Protein 5DFY (pdb70)

Sequence (158 aa):
GSLQNIFRATSSDEVRHLLSSCDRVLVYRFNPDWSGEFIHESVAQMWEPLKDLQNNFPLWQDTYLQENEGGRYRNHESLAVGDVETAGFTDCHLDNLRRFEIRAFLTVPVFVGEQLWGLLGAYQNGAPRHWQAREIHLLHQIANQQLGVAVYQAQLLARRFQ

InterPro domains:
  IPR000014 PAS domain [PF13188] (609-652)
  IPR000014 PAS domain [PS50112] (605-678)
  IPR000014 PAS domain [SM00091] (607-673)
  IPR000014 PAS domain [TIGR00229] (607-724)
  IPR000014 PAS domain [cd00130] (616-716)
  IPR003018 GAF domain [PF01590] (51-192)
  IPR003018 GAF domain [PF01590] (248-388)
  IPR003018 GAF domain [PF01590] (440-586)
  IPR003018 GAF domain [SM00065] (51-206)
  IPR003018 GAF domain [SM00065] (248-398)
  IPR003018 GAF domain [SM00065] (440-596)
  IPR003594 Histidine kinase/HSP90-like ATPase domain [PF02518] (853-964)
  IPR003594 Histidine kinase/HSP90-like ATPase domain [SM00387] (853-965)
  IPR003661 Signal transduction histidine kinase, dimerisation/phosphoacceptor domain [PF00512] (725-807)
  IPR003661 Signal transduction histidine kinase, dimerisation/phosphoacceptor domain [SM00388] (725-807)
  IPR003661 Signal transduction histidine kinase, dimerisation/phosphoacceptor domain [cd00082] (723-803)
  IPR004358 Signal transduction histidine kinase-related protein, C-terminal [PR00344] (889-903)
  IPR004358 Signal transduction histidine kinase-related protein, C-terminal [PR00344] (907-917)
  IPR004358 Signal transduction histidine kinase-related protein, C-terminal [PR00344] (925-943)
  IPR004358 Signal transduction histidine kinase-related protein, C-terminal [PR00344] (949-962)

B-factor: mean 26.81, std 10.55, range [13.88, 82.91]

Secondary structure (DSSP, 8-state):
-HHHHHHHHHHHHHHHHHT-SEEEEEEE-TTS-EEEEEEEE-TTS--SS-TTS-------HHHHHTTTGGGGGT--EEES-GGGS---HHHHHHHHHTT-SEEEEEEEEETTEEEEEEEEEESSS-----HHHHHHHHHHHHHHHHHHHHHHHHHT--

Foldseek 3Di:
DVLVVLVVVLFVVLCVVVVAAKKWWWWADPLQFIATQDMDGDPVDDDQQDPVRGGDGDGDVVRNVCVRPCQLVFDKDWFQALVPPPDDPSNSVVCVVRQFGIKIKTFAAAVNDRTTIMMTGHRPHGDDDDPVSNVVVSVSSPVSNPVVNVVVVVVPDD

Structure (mmCIF, N/CA/C/O backbone):
data_5DFY
#
_entry.id   5DFY
#
_cell.length_a   62.940
_cell.length_b   62.940
_cell.length_c   119.350
_cell.angle_alpha   90.00
_cell.angle_beta   90.00
_cell.angle_gamma   90.00
#
_symmetry.space_group_name_H-M   'P 41 21 2'
#
loop_
_entity.id
_entity.type
_entity.pdbx_description
1 polymer 'Histidine kinase'
2 non-polymer PHYCOCYANOBILIN
3 water water
#
loop_
_atom_site.group_PDB
_atom_site.id
_atom_site.type_symbol
_atom_site.label_atom_id
_atom_site.label_alt_id
_atom_site.label_comp_id
_atom_site.label_asym_id
_atom_site.label_entity_id
_atom_site.label_seq_id
_atom_site.pdbx_PDB_ins_code
_atom_site.Cartn_x
_atom_site.Cartn_y
_atom_site.Cartn_z
_atom_site.occupancy
_atom_site.B_iso_or_equiv
_atom_site.auth_seq_id
_atom_site.auth_comp_id
_atom_site.auth_asym_id
_atom_site.auth_atom_id
_atom_site.pdbx_PDB_model_num
ATOM 1 N N . GLY A 1 49 ? 10.354 5.177 43.045 1.00 50.85 439 GLY A N 1
ATOM 2 C CA . GLY A 1 49 ? 9.187 4.315 42.944 1.00 61.59 439 GLY A CA 1
ATOM 3 C C . GLY A 1 49 ? 8.278 4.495 44.145 1.00 57.48 439 GLY A C 1
ATOM 4 O O . GLY A 1 49 ? 7.158 5.018 44.042 1.00 44.80 439 GLY A O 1
ATOM 5 N N . SER A 1 50 ? 8.765 4.051 45.299 1.00 61.62 440 SER A N 1
ATOM 6 C CA . SER A 1 50 ? 8.107 4.350 46.559 1.00 56.51 440 SER A CA 1
ATOM 7 C C . SER A 1 50 ? 8.160 5.864 46.754 1.00 46.08 440 SER A C 1
ATOM 8 O O . SER A 1 50 ? 7.229 6.470 47.290 1.00 37.17 440 SER A O 1
ATOM 11 N N . LEU A 1 51 ? 9.246 6.471 46.283 1.00 40.46 441 LEU A N 1
ATOM 12 C CA . LEU A 1 51 ? 9.379 7.922 46.315 1.00 38.31 441 LEU A CA 1
ATOM 13 C C . LEU A 1 51 ? 8.326 8.624 45.468 1.00 33.09 441 LEU A C 1
ATOM 14 O O . LEU A 1 51 ? 7.722 9.583 45.923 1.00 29.06 441 LEU A O 1
ATOM 19 N N . GLN A 1 52 ? 8.110 8.184 44.232 1.00 34.36 442 GLN A N 1
ATOM 20 C CA . GLN A 1 52 ? 7.110 8.863 43.415 1.00 33.32 442 GLN A CA 1
ATOM 21 C C . GLN A 1 52 ? 5.737 8.715 44.047 1.00 24.95 442 GLN A C 1
ATOM 22 O O . GLN A 1 52 ? 4.922 9.614 43.934 1.00 26.36 442 GLN A O 1
ATOM 28 N N . ASN A 1 53 ? 5.495 7.618 44.756 1.00 25.31 443 ASN A N 1
ATOM 29 C CA . ASN A 1 53 ? 4.248 7.470 45.486 1.00 27.16 443 ASN A CA 1
ATOM 30 C C . ASN A 1 53 ? 4.120 8.525 46.580 1.00 24.51 443 ASN A C 1
ATOM 31 O O . ASN A 1 53 ? 3.041 9.044 46.806 1.00 26.43 443 ASN A O 1
ATOM 36 N N . ILE A 1 54 ? 5.216 8.819 47.274 1.00 23.79 444 ILE A N 1
ATOM 37 C CA . ILE A 1 54 ? 5.192 9.842 48.311 1.00 21.47 444 ILE A CA 1
ATOM 38 C C . ILE A 1 54 ? 4.898 11.212 47.686 1.00 19.89 444 ILE A C 1
ATOM 39 O O . ILE A 1 54 ? 4.081 11.973 48.205 1.00 22.16 444 ILE A O 1
ATOM 44 N N . PHE A 1 55 ? 5.565 11.516 46.582 1.00 20.50 445 PHE A N 1
ATOM 45 C CA . PHE A 1 55 ? 5.375 12.790 45.907 1.00 18.66 445 PHE A CA 1
ATOM 46 C C . PHE A 1 55 ? 3.963 12.918 45.368 1.00 21.86 445 PHE A C 1
ATOM 47 O O . PHE A 1 55 ? 3.350 13.984 45.440 1.00 21.90 445 PHE A O 1
ATOM 55 N N . ARG A 1 56 ? 3.456 11.810 44.798 1.00 20.90 446 ARG A N 1
ATOM 56 C CA . ARG A 1 56 ? 2.072 11.856 44.315 1.00 23.26 446 ARG A CA 1
ATOM 57 C C . ARG A 1 56 ? 1.108 12.129 45.457 1.00 22.65 446 ARG A C 1
ATOM 58 O O . ARG A 1 56 ? 0.241 13.012 45.372 1.00 22.05 446 ARG A O 1
ATOM 66 N N . ALA A 1 57 ? 1.247 11.411 46.541 1.00 21.05 447 ALA A N 1
ATOM 67 C CA . ALA A 1 57 ? 0.320 11.561 47.643 1.00 21.53 447 ALA A CA 1
ATOM 68 C C . ALA A 1 57 ? 0.357 12.987 48.168 1.00 23.05 447 ALA A C 1
ATOM 69 O O . ALA A 1 57 ? -0.679 13.601 48.381 1.00 22.52 447 ALA A O 1
ATOM 71 N N . THR A 1 58 ? 1.556 13.513 48.374 1.00 19.49 448 THR A N 1
ATOM 72 C CA . THR A 1 58 ? 1.682 14.846 48.937 1.00 19.90 448 THR A CA 1
ATOM 73 C C . THR A 1 58 ? 1.119 15.888 47.989 1.00 18.17 448 THR A C 1
ATOM 74 O O . THR A 1 58 ? 0.382 16.774 48.408 1.00 19.81 448 THR A O 1
ATOM 78 N N . SER A 1 59 ? 1.461 15.791 46.718 1.00 18.05 449 SER A N 1
ATOM 79 C CA A SER A 1 59 ? 1.100 16.816 45.744 0.61 18.22 449 SER A CA 1
ATOM 80 C CA B SER A 1 59 ? 1.087 16.873 45.816 0.39 18.26 449 SER A CA 1
ATOM 81 C C . SER A 1 59 ? -0.416 16.851 45.567 1.00 18.09 449 SER A C 1
ATOM 82 O O . SER A 1 59 ? -1.024 17.911 45.511 1.00 18.23 449 SER A O 1
ATOM 87 N N . ASP A 1 60 ? -1.012 15.658 45.458 1.00 19.70 450 ASP A N 1
ATOM 88 C CA . ASP A 1 60 ? -2.463 15.556 45.320 1.00 19.86 450 ASP A CA 1
ATOM 89 C C . ASP A 1 60 ? -3.166 16.053 46.584 1.00 19.71 450 ASP A C 1
ATOM 90 O O . ASP A 1 60 ? -4.220 16.689 46.513 1.00 20.28 450 ASP A O 1
ATOM 95 N N . GLU A 1 61 ? -2.584 15.772 47.750 1.00 19.65 451 GLU A N 1
ATOM 96 C CA . GLU A 1 61 ? -3.144 16.245 49.005 1.00 21.19 451 GLU A CA 1
ATOM 97 C C . GLU A 1 61 ? -3.158 17.779 49.061 1.00 20.05 451 GLU A C 1
ATOM 98 O O . GLU A 1 61 ? -4.174 18.378 49.422 1.00 20.32 451 GLU A O 1
ATOM 104 N N . VAL A 1 62 ? -2.048 18.408 48.679 1.00 18.71 452 VAL A N 1
ATOM 105 C CA . VAL A 1 62 ? -1.977 19.864 48.655 1.00 18.23 452 VAL A CA 1
ATOM 106 C C . VAL A 1 62 ? -3.050 20.430 47.733 1.00 20.87 452 VAL A C 1
ATOM 107 O O . VAL A 1 62 ? -3.761 21.366 48.090 1.00 18.75 452 VAL A O 1
ATOM 111 N N . ARG A 1 63 ? -3.165 19.861 46.539 1.00 17.96 453 ARG A N 1
ATOM 112 C CA . ARG A 1 63 ? -4.060 20.425 45.543 1.00 17.83 453 ARG A CA 1
ATOM 113 C C . ARG A 1 63 ? -5.490 20.303 46.051 1.00 19.04 453 ARG A C 1
ATOM 114 O O . ARG A 1 63 ? -6.290 21.220 45.879 1.00 19.86 453 ARG A O 1
ATOM 122 N N . HIS A 1 64 ? -5.770 19.169 46.685 1.00 21.42 454 HIS A N 1
ATOM 123 C CA . HIS A 1 64 ? -7.062 18.895 47.299 1.00 23.56 454 HIS A CA 1
ATOM 124 C C . HIS A 1 64 ? -7.354 19.859 48.464 1.00 23.86 454 HIS A C 1
ATOM 125 O O . HIS A 1 64 ? -8.414 20.490 48.505 1.00 24.40 454 HIS A O 1
ATOM 132 N N . LEU A 1 65 ? -6.413 20.008 49.390 1.00 20.66 455 LEU A N 1
ATOM 133 C CA . LEU A 1 65 ? -6.660 20.834 50.567 1.00 20.63 455 LEU A CA 1
ATOM 134 C C . LEU A 1 65 ? -6.732 22.315 50.285 1.00 21.67 455 LEU A C 1
ATOM 135 O O . LEU A 1 65 ? -7.526 23.022 50.912 1.00 24.64 455 LEU A O 1
ATOM 140 N N . LEU A 1 66 ? -5.885 22.801 49.376 1.00 19.61 456 LEU A N 1
ATOM 141 C CA . LEU A 1 66 ? -5.847 24.215 49.052 1.00 20.77 456 LEU A CA 1
ATOM 142 C C . LEU A 1 66 ? -6.755 24.603 47.891 1.00 20.88 456 LEU A C 1
ATOM 143 O O . LEU A 1 66 ? -6.945 25.774 47.640 1.00 23.66 456 LEU A O 1
ATOM 148 N N . SER A 1 67 ? -7.298 23.630 47.189 1.00 19.57 457 SER A N 1
ATOM 149 C CA A SER A 1 67 ? -8.078 23.892 45.991 0.43 21.88 457 SER A CA 1
ATOM 150 C CA B SER A 1 67 ? -8.092 23.939 46.006 0.57 21.90 457 SER A CA 1
ATOM 151 C C . SER A 1 67 ? -7.333 24.871 45.068 1.00 25.05 457 SER A C 1
ATOM 152 O O . SER A 1 67 ? -7.894 25.830 44.542 1.00 26.13 457 SER A O 1
ATOM 157 N N . CYS A 1 68 ? -6.053 24.606 44.875 1.00 19.40 458 CYS A N 1
ATOM 158 C CA . CYS A 1 68 ? -5.251 25.352 43.919 1.00 17.68 458 CYS A CA 1
ATOM 159 C C . CYS A 1 68 ? -5.273 24.586 42.589 1.00 17.68 458 CYS A C 1
ATOM 160 O O . CYS A 1 68 ? -5.874 23.519 42.489 1.00 19.78 458 CYS A O 1
ATOM 163 N N . ASP A 1 69 ? -4.641 25.152 41.573 1.00 16.31 459 ASP A N 1
ATOM 164 C CA . ASP A 1 69 ? -4.713 24.600 40.222 1.00 16.64 459 ASP A CA 1
ATOM 165 C C . ASP A 1 69 ? -3.581 23.637 39.887 1.00 17.98 459 ASP A C 1
ATOM 166 O O . ASP A 1 69 ? -3.771 22.674 39.140 1.00 17.39 459 ASP A O 1
ATOM 171 N N . ARG A 1 70 ? -2.399 23.887 40.458 1.00 16.86 460 ARG A N 1
ATOM 172 C CA . ARG A 1 70 ? -1.218 23.060 40.190 1.00 15.80 460 ARG A CA 1
ATOM 173 C C . ARG A 1 70 ? -0.389 22.969 41.457 1.00 15.98 460 ARG A C 1
ATOM 174 O O . ARG A 1 70 ? -0.363 23.913 42.218 1.00 15.08 460 ARG A O 1
ATOM 182 N N . VAL A 1 71 ? 0.262 21.826 41.664 1.00 15.19 461 VAL A N 1
ATOM 183 C CA . VAL A 1 71 ? 1.253 21.653 42.733 1.00 15.08 461 VAL A CA 1
ATOM 184 C C . VAL A 1 71 ? 2.498 21.058 42.101 1.00 16.89 461 VAL A C 1
ATOM 185 O O . VAL A 1 71 ? 2.404 20.147 41.270 1.00 17.28 461 VAL A O 1
ATOM 189 N N . LEU A 1 72 ? 3.668 21.567 42.492 1.00 15.54 462 LEU A N 1
ATOM 190 C CA . LEU A 1 72 ? 4.932 21.082 41.958 1.00 15.36 462 LEU A CA 1
ATOM 191 C C . LEU A 1 72 ? 5.904 20.750 43.081 1.00 16.27 462 LEU A C 1
ATOM 192 O O . LEU A 1 72 ? 5.973 21.452 44.110 1.00 17.80 462 LEU A O 1
ATOM 197 N N . VAL A 1 73 ? 6.650 19.677 42.852 1.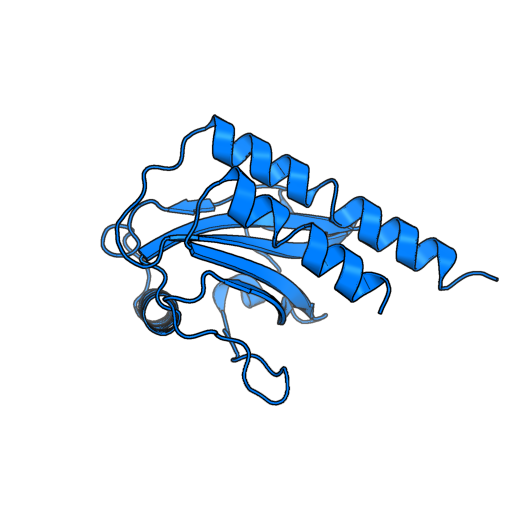00 17.20 463 VAL A N 1
ATOM 198 C CA . VAL A 1 73 ? 7.794 19.308 43.688 1.00 16.50 463 VAL A CA 1
ATOM 199 C C . VAL A 1 73 ? 9.063 19.551 42.885 1.00 18.32 463 VAL A C 1
ATOM 200 O O . VAL A 1 73 ? 9.216 19.016 41.787 1.00 17.68 463 VAL A O 1
ATOM 204 N N . TYR A 1 74 ? 9.972 20.343 43.447 1.00 17.75 464 TYR A N 1
ATOM 205 C CA . TYR A 1 74 ? 11.193 20.802 42.775 1.00 18.29 464 TYR A CA 1
ATOM 206 C C . TYR A 1 74 ? 12.358 20.412 43.650 1.00 18.06 464 TYR A C 1
ATOM 207 O O . TYR A 1 74 ? 12.393 20.794 44.809 1.00 21.24 464 TYR A O 1
ATOM 216 N N . ARG A 1 75 ? 13.284 19.643 43.094 1.00 17.92 465 ARG A N 1
ATOM 217 C CA . ARG A 1 75 ? 14.418 19.105 43.853 1.00 16.46 465 ARG A CA 1
ATOM 218 C C . ARG A 1 75 ? 15.694 19.805 43.436 1.00 16.92 465 ARG A C 1
ATOM 219 O O . ARG A 1 75 ? 15.988 19.868 42.241 1.00 18.43 465 ARG A O 1
ATOM 227 N N . PHE A 1 76 ? 16.448 20.322 44.405 1.00 16.57 466 PHE A N 1
ATOM 228 C CA . PHE A 1 76 ? 17.729 20.958 44.112 1.00 17.12 466 PHE A CA 1
ATOM 229 C C . PHE A 1 76 ? 18.819 19.971 43.706 1.00 20.33 466 PHE A C 1
ATOM 230 O O . PHE A 1 76 ? 18.952 18.867 44.247 1.00 19.63 466 PHE A O 1
ATOM 238 N N . ASN A 1 77 ? 19.593 20.390 42.712 1.00 18.96 467 ASN A N 1
ATOM 239 C CA . ASN A 1 77 ? 20.800 19.687 42.310 1.00 21.72 467 ASN A CA 1
ATOM 240 C C . ASN A 1 77 ? 21.935 20.186 43.173 1.00 20.69 467 ASN A C 1
ATOM 241 O O . ASN A 1 77 ? 21.794 21.188 43.866 1.00 20.81 467 ASN A O 1
ATOM 246 N N . PRO A 1 78 ? 23.085 19.505 43.120 1.00 20.58 468 PRO A N 1
ATOM 247 C CA . PRO A 1 78 ? 24.196 19.953 43.961 1.00 21.84 468 PRO A CA 1
ATOM 248 C C . PRO A 1 78 ? 24.607 21.412 43.712 1.00 22.60 468 PRO A C 1
ATOM 249 O O . PRO A 1 78 ? 24.986 22.084 44.669 1.00 24.31 468 PRO A O 1
ATOM 253 N N . ASP A 1 79 ? 24.507 21.895 42.477 1.00 22.29 469 ASP A N 1
ATOM 254 C CA . ASP A 1 79 ? 24.902 23.268 42.171 1.00 28.25 469 ASP A CA 1
ATOM 255 C C . ASP A 1 79 ? 23.757 24.268 42.351 1.00 29.33 469 ASP A C 1
ATOM 256 O O . ASP A 1 79 ? 23.856 25.407 41.914 1.00 29.08 469 ASP A O 1
ATOM 261 N N . TRP A 1 80 ? 22.681 23.823 42.998 1.00 24.76 470 TRP A N 1
ATOM 262 C CA . TRP A 1 80 ? 21.516 24.650 43.356 1.00 22.47 470 TRP A CA 1
ATOM 263 C C . TRP A 1 80 ? 20.674 25.114 42.165 1.00 23.43 470 TRP A C 1
ATOM 264 O O . TRP A 1 80 ? 19.728 25.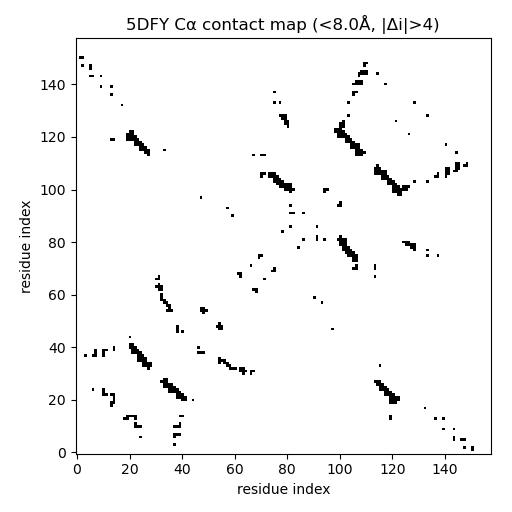886 42.335 1.00 24.78 470 TRP A O 1
ATOM 275 N N . SER A 1 81 ? 20.958 24.577 40.985 1.00 22.63 471 SER A N 1
ATOM 276 C CA . SER A 1 81 ? 19.933 24.449 39.967 1.00 24.51 471 SER A CA 1
ATOM 277 C C . SER A 1 81 ? 18.948 23.430 40.505 1.00 21.86 471 SER A C 1
ATOM 278 O O . SER A 1 81 ? 19.150 22.878 41.602 1.00 21.13 471 SER A O 1
ATOM 281 N N . GLY A 1 82 ? 17.888 23.149 39.763 1.00 23.13 472 GLY A N 1
ATOM 282 C CA . GLY A 1 82 ? 16.948 22.149 40.214 1.00 23.79 472 GLY A CA 1
ATOM 283 C C . GLY A 1 82 ? 16.138 21.537 39.101 1.00 25.65 472 GLY A C 1
ATOM 284 O O . GLY A 1 82 ? 16.276 21.897 37.932 1.00 26.79 472 GLY A O 1
ATOM 285 N N . GLU A 1 83 ? 15.302 20.589 39.482 1.00 20.63 473 GLU A N 1
ATOM 286 C CA . GLU A 1 83 ? 14.546 19.780 38.549 1.00 22.69 473 GLU A CA 1
ATOM 287 C C . GLU A 1 83 ? 13.147 19.533 39.107 1.00 22.63 473 GLU A C 1
ATOM 288 O O . GLU A 1 83 ? 13.009 19.199 40.268 1.00 22.18 473 GLU A O 1
ATOM 294 N N . PHE A 1 84 ? 12.111 19.661 38.285 1.00 22.65 474 PHE A N 1
ATOM 295 C CA . PHE A 1 84 ? 10.791 19.202 38.684 1.00 19.38 474 PHE A CA 1
ATOM 296 C C . PHE A 1 84 ? 10.743 17.707 38.644 1.00 22.34 474 PHE A C 1
ATOM 297 O O . PHE A 1 84 ? 11.206 17.084 37.681 1.00 25.97 474 PHE A O 1
ATOM 305 N N . ILE A 1 85 ? 10.200 17.110 39.687 1.00 19.77 475 ILE A N 1
ATOM 306 C CA . ILE A 1 85 ? 10.082 15.684 39.706 1.00 23.23 475 ILE A CA 1
ATOM 307 C C . ILE A 1 85 ? 8.672 15.207 39.960 1.00 20.49 475 ILE A C 1
ATOM 308 O O . ILE A 1 85 ? 8.420 14.020 39.840 1.00 23.45 475 ILE A O 1
ATOM 313 N N . HIS A 1 86 ? 7.737 16.117 40.259 1.00 20.17 476 HIS A N 1
ATOM 314 C CA . HIS A 1 86 ? 6.334 15.726 40.299 1.00 17.20 476 HIS A CA 1
ATOM 315 C C . HIS A 1 86 ? 5.405 16.911 40.131 1.00 18.57 476 HIS A C 1
ATOM 316 O O . HIS A 1 86 ? 5.705 18.021 40.550 1.00 18.42 476 HIS A O 1
ATOM 323 N N . GLU A 1 87 ? 4.261 16.632 39.508 1.00 18.90 477 GLU A N 1
ATOM 324 C CA . GLU A 1 87 ? 3.204 17.607 39.263 1.00 19.49 477 GLU A CA 1
ATOM 325 C C . GLU A 1 87 ? 1.850 17.001 39.603 1.00 17.23 477 GLU A C 1
ATOM 326 O O . GLU A 1 87 ? 1.555 15.865 39.223 1.00 19.48 477 GLU A O 1
ATOM 332 N N . SER A 1 88 ? 1.011 17.755 40.304 1.00 16.65 478 SER A N 1
ATOM 333 C CA . SER A 1 88 ? -0.411 17.457 40.406 1.00 15.84 478 SER A CA 1
ATOM 334 C C . SER A 1 88 ? -1.132 18.651 39.795 1.00 17.28 478 SER A C 1
ATOM 335 O O . SER A 1 88 ? -0.932 19.774 40.233 1.00 16.70 478 SER A O 1
ATOM 338 N N . VAL A 1 89 ? -1.955 18.415 38.778 1.00 17.62 479 VAL A N 1
ATOM 339 C CA . VAL A 1 89 ? -2.617 19.504 38.091 1.00 16.78 479 VAL A CA 1
ATOM 340 C C . VAL A 1 89 ? -4.051 19.128 37.725 1.00 16.62 479 VAL A C 1
ATOM 341 O O . VAL A 1 89 ? -4.333 17.970 37.373 1.00 17.64 479 VAL A O 1
ATOM 345 N N . ALA A 1 90 ? -4.959 20.101 37.836 1.00 17.47 480 ALA A N 1
ATOM 346 C CA . ALA A 1 90 ? -6.351 19.879 37.434 1.00 18.80 480 ALA A CA 1
ATOM 347 C C . ALA A 1 90 ? -6.417 19.721 35.915 1.00 18.02 480 ALA A C 1
ATOM 348 O O . ALA A 1 90 ? -5.620 20.310 35.183 1.00 18.91 480 ALA A O 1
ATOM 350 N N . GLN A 1 91 ? -7.370 18.928 35.448 1.00 18.03 481 GLN A N 1
ATOM 351 C CA . GLN A 1 91 ? -7.420 18.539 34.040 1.00 17.75 481 GLN A CA 1
ATOM 352 C C . GLN A 1 91 ? -7.594 19.714 33.065 1.00 17.23 481 GLN A C 1
ATOM 353 O O . GLN A 1 91 ? -7.224 19.597 31.878 1.00 18.17 481 GLN A O 1
ATOM 359 N N . MET A 1 92 ? -8.149 20.826 33.537 1.00 16.98 482 MET A N 1
ATOM 360 C CA . MET A 1 92 ? -8.437 21.948 32.641 1.00 15.80 482 MET A CA 1
ATOM 361 C C . MET A 1 92 ? -7.205 22.741 32.205 1.00 16.42 482 MET A C 1
ATOM 362 O O . MET A 1 92 ? -7.296 23.596 31.314 1.00 17.14 482 MET A O 1
ATOM 367 N N . TRP A 1 93 ? -6.048 22.477 32.823 1.00 15.38 483 TRP A N 1
ATOM 368 C CA . TRP A 1 93 ? -4.816 23.188 32.504 1.00 15.98 483 TRP A CA 1
ATOM 369 C C . TRP A 1 93 ? -3.836 22.330 31.745 1.00 19.43 483 TRP A C 1
ATOM 370 O O . TRP A 1 93 ? -3.732 21.127 31.998 1.00 19.46 483 TRP A O 1
ATOM 381 N N . GLU A 1 94 ? -3.085 22.947 30.845 1.00 18.14 484 GLU A N 1
ATOM 382 C CA . GLU A 1 94 ? -1.994 22.240 30.174 1.00 17.82 484 GLU A CA 1
ATOM 383 C C . GLU A 1 94 ? -0.979 21.782 31.227 1.00 17.49 484 GLU A C 1
ATOM 384 O O . GLU A 1 94 ? -0.532 22.586 32.038 1.00 18.19 484 GLU A O 1
ATOM 390 N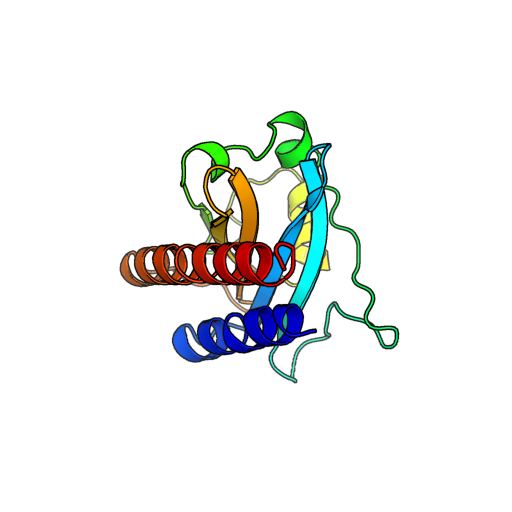 N . PRO A 1 95 ? -0.624 20.492 31.215 1.00 17.94 485 PRO A N 1
ATOM 391 C CA . PRO A 1 95 ? 0.357 20.033 32.211 1.00 19.14 485 PRO A CA 1
ATOM 392 C C . PRO A 1 95 ? 1.760 20.436 31.831 1.00 22.35 485 PRO A C 1
ATOM 393 O O . PRO A 1 95 ? 2.035 20.650 30.639 1.00 22.73 485 PRO A O 1
ATOM 397 N N . LEU A 1 96 ? 2.641 20.571 32.825 1.00 20.08 486 LEU A N 1
ATOM 398 C CA . LEU A 1 96 ? 4.055 20.795 32.539 1.00 21.93 486 LEU A CA 1
ATOM 399 C C . LEU A 1 96 ? 4.740 19.492 32.196 1.00 20.89 486 LEU A C 1
ATOM 400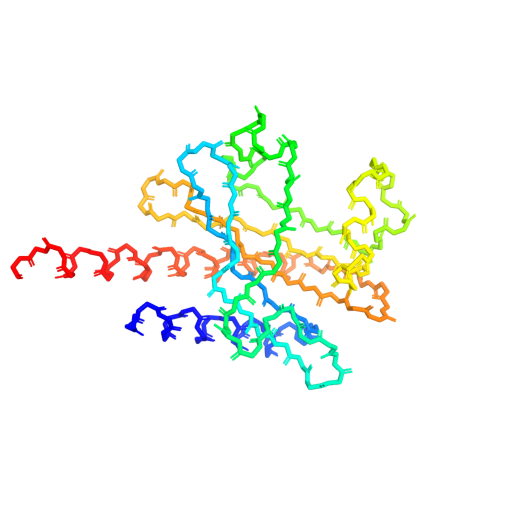 O O . LEU A 1 96 ? 5.696 19.498 31.413 1.00 26.70 486 LEU A O 1
ATOM 405 N N . LYS A 1 97 ? 4.264 18.394 32.748 1.00 21.05 487 LYS A N 1
ATOM 406 C CA . LYS A 1 97 ? 4.856 17.085 32.458 1.00 23.87 487 LYS A CA 1
ATOM 407 C C . LYS A 1 97 ? 4.402 16.608 31.089 1.00 30.65 487 LYS A C 1
ATOM 408 O O . LYS A 1 97 ? 3.207 16.512 30.834 1.00 25.60 487 LYS A O 1
ATOM 414 N N . ASP A 1 98 ? 5.359 16.285 30.225 1.00 31.91 488 ASP A N 1
ATOM 415 C CA . ASP A 1 98 ? 5.028 15.800 28.881 1.00 30.61 488 ASP A CA 1
ATOM 416 C C . ASP A 1 98 ? 4.830 14.284 28.844 1.00 31.00 488 ASP A C 1
ATOM 417 O O . ASP A 1 98 ? 4.844 13.616 29.876 1.00 32.66 488 ASP A O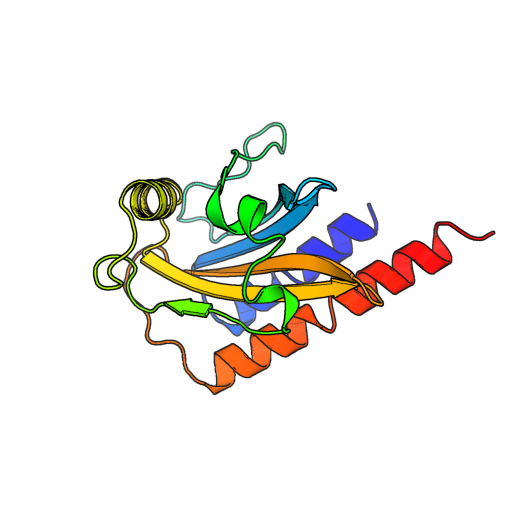 1
ATOM 422 N N . LEU A 1 99 ? 4.624 13.734 27.646 1.00 39.15 489 LEU A N 1
ATOM 423 C CA . LEU A 1 99 ? 4.253 12.325 27.523 1.00 41.57 489 LEU A CA 1
ATOM 424 C C . LEU A 1 99 ? 5.384 11.355 27.866 1.00 44.40 489 LEU A C 1
ATOM 425 O O . LEU A 1 99 ? 5.132 10.182 28.155 1.00 43.56 489 LEU A O 1
ATOM 430 N N . GLN A 1 100 ? 6.618 11.846 27.829 1.00 44.12 490 GLN A N 1
ATOM 431 C CA . GLN A 1 100 ? 7.775 11.069 28.266 1.00 50.80 490 GLN A CA 1
ATOM 432 C C . GLN A 1 100 ? 8.041 11.232 29.762 1.00 46.80 490 GLN A C 1
ATOM 433 O O . GLN A 1 100 ? 9.061 10.773 30.278 1.00 42.48 490 GLN A O 1
ATOM 439 N N . ASN A 1 101 ? 7.113 11.893 30.447 1.00 42.90 491 ASN A N 1
ATOM 440 C CA . ASN A 1 101 ? 7.234 12.167 31.869 1.00 41.62 491 ASN A CA 1
ATOM 441 C C . ASN A 1 101 ? 8.441 13.037 32.167 1.00 34.71 491 ASN A C 1
ATOM 442 O O . ASN A 1 101 ? 9.008 12.975 33.256 1.00 42.40 491 ASN A O 1
ATOM 447 N N . ASN A 1 102 ? 8.810 13.862 31.193 1.00 31.83 492 ASN A N 1
ATOM 448 C CA . ASN A 1 102 ? 9.829 14.880 31.380 1.00 31.40 492 ASN A CA 1
ATOM 449 C C . ASN A 1 102 ? 9.203 16.242 31.643 1.00 34.68 492 ASN A C 1
ATOM 450 O O . ASN A 1 102 ? 8.084 16.527 31.211 1.00 32.90 492 ASN A O 1
ATOM 455 N N . PHE A 1 103 ? 9.954 17.086 32.334 1.00 28.92 493 PHE A N 1
ATOM 456 C CA . PHE A 1 103 ? 9.492 18.405 32.719 1.00 26.79 493 PHE A CA 1
ATOM 457 C C . PHE A 1 103 ? 10.299 19.476 32.047 1.00 26.85 493 PHE A C 1
ATOM 458 O O . PHE A 1 103 ? 11.460 19.249 31.696 1.00 31.77 493 PHE A O 1
ATOM 466 N N . PRO A 1 104 ? 9.725 20.668 31.903 1.00 25.84 494 PRO A N 1
ATOM 467 C CA . PRO A 1 104 ? 10.527 21.786 31.426 1.00 30.08 494 PRO A CA 1
ATOM 468 C C . PRO A 1 104 ? 11.540 22.231 32.462 1.00 30.23 494 PRO A C 1
ATOM 469 O O . PRO A 1 104 ? 11.428 21.849 33.631 1.00 29.52 494 PRO A O 1
ATOM 473 N N . LEU A 1 105 ? 12.509 23.024 32.025 1.00 31.46 495 LEU A N 1
ATOM 474 C CA . LEU A 1 105 ? 13.501 23.608 32.919 1.00 30.15 495 LEU A CA 1
ATOM 475 C C . LEU A 1 105 ? 13.078 24.998 33.361 1.00 30.00 495 LEU A C 1
ATOM 476 O O . LEU A 1 105 ? 12.574 25.794 32.576 1.00 27.77 495 LEU A O 1
ATOM 481 N N . TRP A 1 106 ? 13.282 25.277 34.637 1.00 29.22 496 TRP A N 1
ATOM 482 C CA . TRP A 1 106 ? 13.106 26.618 35.166 1.00 28.49 496 TRP A CA 1
ATOM 483 C C . TRP A 1 106 ? 14.467 27.010 35.724 1.00 31.15 496 TRP A C 1
ATOM 484 O O . TRP A 1 106 ? 14.855 26.592 36.820 1.00 31.76 496 TRP A O 1
ATOM 495 N N . GLN A 1 107 ? 15.160 27.724 35.031 1.00 28.93 497 GLN A N 1
ATOM 496 C CA . GLN A 1 107 ? 16.547 28.021 35.344 1.00 37.90 497 GLN A CA 1
ATOM 497 C C . GLN A 1 107 ? 16.605 29.312 36.111 1.00 36.14 497 GLN A C 1
ATOM 498 O O . GLN A 1 107 ? 16.918 30.372 35.564 1.00 37.33 497 GLN A O 1
ATOM 504 N N . ASP A 1 108 ? 16.422 29.180 37.296 1.00 31.35 498 ASP A N 1
ATOM 505 C CA . ASP A 1 108 ? 16.352 30.354 38.123 1.00 26.98 498 ASP A CA 1
ATOM 506 C C . ASP A 1 108 ? 17.728 30.720 38.667 1.00 28.86 498 ASP A C 1
ATOM 507 O O . ASP A 1 108 ? 18.237 30.125 39.625 1.00 28.51 498 ASP A O 1
ATOM 512 N N . THR A 1 109 ? 18.324 31.723 38.041 1.00 29.94 499 THR A N 1
ATOM 513 C CA . THR A 1 109 ? 19.667 32.141 38.399 1.00 32.26 499 THR A CA 1
ATOM 514 C C . THR A 1 109 ? 19.734 32.646 39.840 1.00 27.76 499 THR A C 1
ATOM 515 O O . THR A 1 109 ? 20.749 32.488 40.502 1.00 26.86 499 THR A O 1
ATOM 519 N N . TYR A 1 110 ? 18.653 33.234 40.339 1.00 25.50 500 TYR A N 1
ATOM 520 C CA . TYR A 1 110 ? 18.648 33.795 41.687 1.00 25.37 500 TYR A CA 1
ATOM 521 C C . TYR A 1 110 ? 18.722 32.712 42.760 1.00 24.83 500 TYR A C 1
ATOM 522 O O . TYR A 1 110 ? 19.498 32.821 43.712 1.00 25.82 500 TYR A O 1
ATOM 531 N N . LEU A 1 111 ? 17.909 31.662 42.634 1.00 22.37 501 LEU A N 1
ATOM 532 C CA . LEU A 1 111 ? 18.001 30.566 43.604 1.00 27.92 501 LEU A CA 1
ATOM 533 C C . LEU A 1 111 ? 19.361 29.926 43.563 1.00 25.18 501 LEU A C 1
ATOM 534 O O . LEU A 1 111 ? 19.933 29.557 44.589 1.00 26.97 501 LEU A O 1
ATOM 539 N N . GLN A 1 112 ? 19.883 29.760 42.360 1.00 24.62 502 GLN A N 1
ATOM 540 C CA . GLN A 1 112 ? 21.186 29.141 42.214 1.00 25.92 502 GLN A CA 1
ATOM 541 C C . GLN A 1 112 ? 22.278 29.973 42.854 1.00 27.54 502 GLN A C 1
ATOM 542 O O . GLN A 1 112 ? 23.067 29.464 43.633 1.00 26.07 502 GLN A O 1
ATOM 548 N N . GLU A 1 113 ? 22.312 31.270 42.539 1.00 28.90 503 GLU A N 1
ATOM 549 C CA . GLU A 1 113 ? 23.367 32.140 43.061 1.00 24.63 503 GLU A CA 1
ATOM 550 C C . GLU A 1 113 ? 23.282 32.300 44.568 1.00 28.04 503 GLU A C 1
ATOM 551 O O . GLU A 1 113 ? 24.296 32.490 45.229 1.00 29.65 503 GLU A O 1
ATOM 557 N N . ASN A 1 114 ? 22.074 32.237 45.117 1.00 24.04 504 ASN A N 1
ATOM 558 C CA . ASN A 1 114 ? 21.892 32.397 46.545 1.00 23.71 504 ASN A CA 1
ATOM 559 C C . ASN A 1 114 ? 21.713 31.067 47.259 1.00 22.48 504 ASN A C 1
ATOM 560 O O . ASN A 1 114 ? 21.302 31.035 48.399 1.00 24.78 504 ASN A O 1
ATOM 565 N N . GLU A 1 115 ? 22.055 29.988 46.563 1.00 24.47 505 GLU A N 1
ATOM 566 C CA . GLU A 1 115 ? 22.095 28.653 47.135 1.00 24.18 505 GLU A CA 1
ATOM 567 C C . GLU A 1 115 ? 20.819 28.342 47.890 1.00 21.79 505 GLU A C 1
ATOM 568 O O . GLU A 1 115 ? 20.854 27.812 48.995 1.00 25.66 505 GLU A O 1
ATOM 574 N N . GLY A 1 116 ? 19.700 28.656 47.260 1.00 22.55 506 GLY A N 1
ATOM 575 C CA . GLY A 1 116 ? 18.399 28.379 47.845 1.00 20.57 506 GLY A CA 1
ATOM 576 C C . GLY A 1 116 ? 17.686 29.594 48.406 1.00 23.70 506 GLY A C 1
ATOM 577 O O . GLY A 1 116 ? 16.513 29.523 48.761 1.00 22.26 506 GLY A O 1
ATOM 578 N N . GLY A 1 117 ? 18.385 30.718 48.516 1.00 23.42 507 GLY A N 1
ATOM 579 C CA . GLY A 1 117 ? 17.751 31.949 48.959 1.00 23.59 507 GLY A CA 1
ATOM 580 C C . GLY A 1 117 ? 17.123 31.865 50.338 1.00 21.26 507 GLY A C 1
ATOM 581 O O . GLY A 1 117 ? 17.703 31.293 51.271 1.00 21.05 507 GLY A O 1
ATOM 582 N N . ARG A 1 118 ? 15.922 32.432 50.466 1.00 19.94 508 ARG A N 1
ATOM 583 C CA . ARG A 1 118 ? 15.259 32.527 51.767 1.00 20.05 508 ARG A CA 1
ATOM 584 C C . ARG A 1 118 ? 14.935 31.151 52.325 1.00 18.67 508 ARG A C 1
ATOM 585 O O . ARG A 1 118 ? 14.742 30.986 53.520 1.00 19.92 508 ARG A O 1
ATOM 593 N N . TYR A 1 119 ? 14.887 30.161 51.440 1.00 19.27 509 TYR A N 1
ATOM 594 C CA . TYR A 1 119 ? 14.471 28.828 51.809 1.00 18.69 509 TYR A CA 1
ATOM 595 C C . TYR A 1 119 ? 15.504 28.153 52.716 1.00 17.27 509 TYR A C 1
ATOM 596 O O . TYR A 1 119 ? 15.154 27.289 53.519 1.00 18.74 509 TYR A O 1
ATOM 605 N N . ARG A 1 120 ? 16.750 28.622 52.645 1.00 20.76 510 ARG A N 1
ATOM 606 C CA . ARG A 1 120 ? 17.807 28.188 53.569 1.00 22.18 510 ARG A CA 1
ATOM 607 C C . ARG A 1 120 ? 17.411 28.453 55.024 1.00 21.01 510 ARG A C 1
ATOM 608 O O . ARG A 1 120 ? 17.831 27.732 55.933 1.00 22.14 510 ARG A O 1
ATOM 616 N N . ASN A 1 121 ? 16.627 29.509 55.234 1.00 19.90 511 ASN A N 1
ATOM 617 C CA . ASN A 1 121 ? 16.160 29.902 56.567 1.00 18.34 511 ASN A CA 1
ATOM 618 C C . ASN A 1 121 ? 14.738 29.419 56.921 1.00 20.93 511 ASN A C 1
ATOM 619 O O . ASN A 1 121 ? 14.096 29.971 57.793 1.00 19.76 511 ASN A O 1
ATOM 624 N N . HIS A 1 122 ? 14.258 28.369 56.251 1.00 20.03 512 HIS A N 1
ATOM 625 C CA . HIS A 1 122 ? 12.910 27.818 56.497 1.00 18.41 512 HIS A CA 1
ATOM 626 C C . HIS A 1 122 ? 11.789 28.816 56.211 1.00 18.17 512 HIS A C 1
ATOM 627 O O . HIS A 1 122 ? 10.705 28.721 56.789 1.00 19.89 512 HIS A O 1
ATOM 634 N N . GLU A 1 123 ? 12.050 29.771 55.330 1.00 18.08 513 GLU A N 1
ATOM 635 C CA . GLU A 1 123 ? 11.068 30.800 55.003 1.00 19.09 513 GLU A CA 1
ATOM 636 C C . GLU A 1 123 ? 10.274 30.414 53.766 1.00 19.08 513 GLU A C 1
ATOM 637 O O . GLU A 1 123 ? 10.784 29.712 52.897 1.00 21.52 513 GLU A O 1
ATOM 643 N N . SER A 1 124 ? 9.069 30.936 53.659 1.00 21.15 514 SER A N 1
ATOM 644 C CA . SER A 1 124 ? 8.298 30.737 52.441 1.00 19.84 514 SER A CA 1
ATOM 645 C C . SER A 1 124 ? 8.028 32.060 51.737 1.00 21.57 514 SER A C 1
ATOM 646 O O . SER A 1 124 ? 8.336 33.127 52.255 1.00 20.68 514 SER A O 1
ATOM 649 N N . LEU A 1 125 ? 7.509 31.969 50.523 1.00 19.37 515 LEU A N 1
ATOM 650 C CA . LEU A 1 125 ? 7.102 33.139 49.761 1.00 19.38 515 LEU A CA 1
ATOM 651 C C . LEU A 1 125 ? 5.701 32.886 49.215 1.00 20.94 515 LEU A C 1
ATOM 652 O O . LEU A 1 125 ? 5.454 31.883 48.522 1.00 19.88 515 LEU A O 1
ATOM 657 N N . ALA A 1 126 ? 4.801 33.797 49.548 1.00 20.27 516 ALA A N 1
ATOM 658 C CA . ALA A 1 126 ? 3.423 33.780 49.084 1.00 18.83 516 ALA A CA 1
ATOM 659 C C . ALA A 1 126 ? 3.176 35.042 48.280 1.00 22.51 516 ALA A C 1
ATOM 660 O O . ALA A 1 126 ? 3.371 36.154 48.771 1.00 22.41 516 ALA A O 1
ATOM 662 N N . VAL A 1 127 ? 2.735 34.861 47.047 1.00 19.78 517 VAL A N 1
ATOM 663 C CA . VAL A 1 127 ? 2.506 35.972 46.120 1.00 20.92 517 VAL A CA 1
ATOM 664 C C . VAL A 1 127 ? 1.107 35.819 45.545 1.00 23.20 517 VAL A C 1
ATOM 665 O O . VAL A 1 127 ? 0.786 34.810 44.906 1.00 20.28 517 VAL A O 1
ATOM 669 N N . GLY A 1 128 ? 0.273 36.817 45.790 1.00 21.69 518 GLY A N 1
ATOM 670 C CA . GLY A 1 128 ? -1.117 36.760 45.385 1.00 23.03 518 GLY A CA 1
ATOM 671 C C . GLY A 1 128 ? -1.389 37.114 43.932 1.00 22.15 518 GLY A C 1
ATOM 672 O O . GLY A 1 128 ? -2.394 36.688 43.378 1.00 22.40 518 GLY A O 1
ATOM 673 N N . ASP A 1 129 ? -0.511 37.893 43.321 1.00 21.88 519 ASP A N 1
ATOM 674 C CA . ASP A 1 129 ? -0.647 38.256 41.911 1.00 22.37 519 ASP A CA 1
ATOM 675 C C . ASP A 1 129 ? 0.725 38.546 41.359 1.00 23.62 519 ASP A C 1
ATOM 676 O O . ASP A 1 129 ? 1.336 39.560 41.705 1.00 25.29 519 ASP A O 1
ATOM 681 N N . VAL A 1 130 ? 1.245 37.658 40.517 1.00 22.29 520 VAL A N 1
ATOM 682 C CA . VAL A 1 130 ? 2.588 37.832 40.015 1.00 23.05 520 VAL A CA 1
ATOM 683 C C . VAL A 1 130 ? 2.708 39.130 39.214 1.00 25.33 520 VAL A C 1
ATOM 684 O O . VAL A 1 130 ? 3.798 39.657 39.070 1.00 27.79 520 VAL A O 1
ATOM 688 N N . GLU A 1 131 ? 1.593 39.626 38.696 1.00 26.41 521 GLU A N 1
ATOM 689 C CA . GLU A 1 131 ? 1.638 40.796 37.826 1.00 29.63 521 GLU A CA 1
ATOM 690 C C . GLU A 1 131 ? 1.881 42.078 38.612 1.00 33.02 521 GLU A C 1
ATOM 691 O O . GLU A 1 131 ? 2.329 43.076 38.041 1.00 33.94 521 GLU A O 1
ATOM 697 N N . THR A 1 132 ? 1.604 42.052 39.910 1.00 29.02 522 THR A N 1
ATOM 698 C CA . THR A 1 132 ? 1.770 43.239 40.745 1.00 31.05 522 THR A CA 1
ATOM 699 C C . THR A 1 132 ? 2.912 43.099 41.753 1.00 34.08 522 THR A C 1
ATOM 700 O O . THR A 1 132 ? 3.041 43.911 42.675 1.00 39.23 522 THR A O 1
ATOM 704 N N . ALA A 1 133 ? 3.758 42.091 41.572 1.00 29.38 523 ALA A N 1
ATOM 705 C CA . ALA A 1 133 ? 4.739 41.742 42.596 1.00 30.00 523 ALA A CA 1
ATOM 706 C C . ALA A 1 133 ? 6.067 42.467 42.422 1.00 32.57 523 ALA A C 1
ATOM 707 O O . ALA A 1 133 ? 6.930 42.397 43.293 1.00 36.95 523 ALA A O 1
ATOM 709 N N . GLY A 1 134 ? 6.238 43.144 41.292 1.00 35.64 524 GLY A N 1
ATOM 710 C CA . GLY A 1 134 ? 7.472 43.863 41.019 1.00 37.68 524 GLY A CA 1
ATOM 711 C C . GLY A 1 134 ? 8.653 42.955 40.730 1.00 39.27 524 GLY A C 1
ATOM 712 O O . GLY A 1 134 ? 9.794 43.258 41.081 1.00 35.02 524 GLY A O 1
ATOM 713 N N . PHE A 1 135 ? 8.384 41.838 40.069 1.00 30.81 525 PHE A N 1
ATOM 714 C CA . PHE A 1 135 ? 9.430 40.884 39.763 1.00 32.65 525 PHE A CA 1
ATOM 715 C C . PH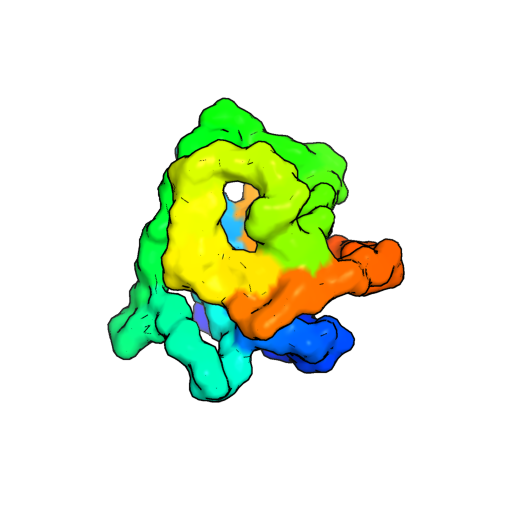E A 1 135 ? 10.298 41.345 38.604 1.00 30.22 525 PHE A C 1
ATOM 716 O O . PHE A 1 135 ? 9.884 42.156 37.770 1.00 30.48 525 PHE A O 1
ATOM 724 N N . THR A 1 136 ? 11.508 40.805 38.563 1.00 29.41 526 THR A N 1
ATOM 725 C CA . THR A 1 136 ? 12.396 40.959 37.422 1.00 31.04 526 THR A CA 1
ATOM 726 C C . THR A 1 136 ? 11.775 40.274 36.212 1.00 39.27 526 THR A C 1
ATOM 727 O O . THR A 1 136 ? 11.159 39.215 36.341 1.00 32.12 526 THR A O 1
ATOM 731 N N . ASP A 1 137 ? 11.930 40.871 35.036 1.00 35.83 527 ASP A N 1
ATOM 732 C CA . ASP A 1 137 ? 11.270 40.356 33.837 1.00 34.62 527 ASP A CA 1
ATOM 733 C C . ASP A 1 137 ? 11.574 38.890 33.532 1.00 33.25 527 ASP A C 1
ATOM 734 O O . ASP A 1 137 ? 10.678 38.145 33.157 1.00 33.73 527 ASP A O 1
ATOM 739 N N . CYS A 1 138 ? 12.819 38.462 33.680 1.00 32.08 528 CYS A N 1
ATOM 740 C CA . CYS A 1 138 ? 13.148 37.077 33.348 1.00 34.77 528 CYS A CA 1
ATOM 741 C C . CYS A 1 138 ? 12.369 36.111 34.253 1.00 35.33 528 CYS A C 1
ATOM 742 O O . CYS A 1 138 ? 12.054 34.996 33.845 1.00 31.44 528 CYS A O 1
ATOM 745 N N . HIS A 1 139 ? 12.058 36.563 35.465 1.00 31.54 529 HIS A N 1
ATOM 746 C CA . HIS A 1 139 ? 11.336 35.757 36.454 1.00 29.53 529 HIS A CA 1
ATOM 747 C C . HIS A 1 139 ? 9.850 35.735 36.079 1.00 28.96 529 HIS A C 1
ATOM 748 O O . HIS A 1 139 ? 9.247 34.659 35.976 1.00 25.26 529 HIS A O 1
ATOM 755 N N . LEU A 1 140 ? 9.283 36.921 35.851 1.00 28.04 530 LEU A N 1
ATOM 756 C CA . LEU A 1 140 ? 7.885 37.041 35.438 1.00 27.57 530 LEU A CA 1
ATOM 757 C C . LEU A 1 140 ? 7.615 36.266 34.156 1.00 28.21 530 LEU A C 1
ATOM 758 O O . LEU A 1 140 ? 6.546 35.676 33.997 1.00 25.23 530 LEU A O 1
ATOM 763 N N . ASP A 1 141 ? 8.575 36.256 33.236 1.00 29.96 531 ASP A N 1
ATOM 764 C CA . ASP A 1 141 ? 8.388 35.543 31.980 1.00 28.74 531 ASP A CA 1
ATOM 765 C C . ASP A 1 141 ? 8.213 34.063 32.248 1.00 26.39 531 ASP A C 1
ATOM 766 O O . ASP A 1 141 ? 7.395 33.407 31.604 1.00 25.25 531 ASP A O 1
ATOM 771 N N . ASN A 1 142 ? 8.976 33.523 33.195 1.00 25.87 532 ASN A N 1
ATOM 772 C CA . ASN A 1 142 ? 8.848 32.111 33.493 1.00 21.75 532 ASN A CA 1
ATOM 773 C C . ASN A 1 142 ? 7.559 31.825 34.243 1.00 19.99 532 ASN A C 1
ATOM 774 O O . ASN A 1 142 ? 6.947 30.792 34.024 1.00 23.37 532 ASN A O 1
ATOM 779 N N . LEU A 1 143 ? 7.139 32.737 35.114 1.00 22.65 533 LEU A N 1
ATOM 780 C CA . LEU A 1 143 ? 5.866 32.568 35.808 1.00 20.20 533 LEU A CA 1
ATOM 781 C C . LEU A 1 143 ? 4.730 32.501 34.788 1.00 22.16 533 LEU A C 1
ATOM 782 O O . LEU A 1 143 ? 3.889 31.604 34.850 1.00 22.28 533 LEU A O 1
ATOM 787 N N . ARG A 1 144 ? 4.710 33.437 33.845 1.00 20.32 534 ARG A N 1
ATOM 788 C CA . ARG A 1 144 ? 3.697 33.417 32.788 1.00 22.28 534 ARG A CA 1
ATOM 789 C C . ARG A 1 144 ? 3.761 32.152 31.943 1.00 19.77 534 ARG A C 1
ATOM 790 O O . ARG A 1 144 ? 2.733 31.557 31.608 1.00 21.01 534 ARG A O 1
ATOM 798 N N . ARG A 1 145 ? 4.974 31.727 31.606 1.00 20.80 535 ARG A N 1
ATOM 799 C CA . ARG A 1 145 ? 5.181 30.536 30.793 1.00 21.62 535 ARG A CA 1
ATOM 800 C C . ARG A 1 145 ? 4.564 29.305 31.453 1.00 20.49 535 ARG A C 1
ATOM 801 O O . ARG A 1 145 ? 3.995 28.433 30.789 1.00 23.98 535 ARG A O 1
ATOM 809 N N . PHE A 1 146 ? 4.671 29.242 32.779 1.00 20.08 536 PHE A N 1
ATOM 810 C CA . PHE A 1 146 ? 4.132 28.122 33.528 1.00 18.93 536 PHE A CA 1
ATOM 811 C C . PHE A 1 146 ? 2.707 28.374 34.032 1.00 18.86 536 PHE A C 1
ATOM 812 O O . PHE A 1 146 ? 2.170 27.608 34.831 1.00 18.56 536 PHE A O 1
ATOM 820 N N . GLU A 1 147 ? 2.065 29.407 33.506 1.00 18.15 537 GLU A N 1
ATOM 821 C CA . GLU A 1 147 ? 0.673 29.742 33.809 1.00 18.71 537 GLU A CA 1
ATOM 822 C C . GLU A 1 147 ? 0.461 29.937 35.321 1.00 18.48 537 GLU A C 1
ATOM 823 O O . GLU A 1 147 ? -0.532 29.501 35.888 1.00 18.95 537 GLU A O 1
ATOM 829 N N . ILE A 1 148 ? 1.408 30.620 35.951 1.00 17.40 538 ILE A N 1
ATOM 830 C CA . ILE A 1 148 ? 1.343 30.906 37.377 1.00 16.46 538 ILE A CA 1
ATOM 831 C C . ILE A 1 148 ? 0.869 32.344 37.579 1.00 18.41 538 ILE A C 1
ATOM 832 O O . ILE A 1 148 ? 1.585 33.284 37.242 1.00 21.47 538 ILE A O 1
ATOM 837 N N . ARG A 1 149 ? -0.338 32.520 38.101 1.00 16.99 539 ARG A N 1
ATOM 838 C CA . ARG A 1 149 ? -0.844 33.846 38.423 1.00 18.47 539 ARG A CA 1
ATOM 839 C C . ARG A 1 149 ? -0.608 34.203 39.885 1.00 19.93 539 ARG A C 1
ATOM 840 O O . ARG A 1 149 ? -0.489 35.371 40.230 1.00 20.55 539 ARG A O 1
ATOM 848 N N . ALA A 1 150 ? -0.590 33.184 40.744 1.00 18.85 540 ALA A N 1
ATOM 849 C CA . ALA A 1 150 ? -0.397 33.360 42.195 1.00 17.89 540 ALA A CA 1
ATOM 850 C C . ALA A 1 150 ? 0.337 32.126 42.676 1.00 18.64 540 ALA A C 1
ATOM 851 O O . ALA A 1 150 ? 0.096 31.053 42.148 1.00 17.42 540 ALA A O 1
ATOM 853 N N . PHE A 1 151 ? 1.241 32.251 43.650 1.00 17.45 541 PHE A N 1
ATOM 854 C CA . PHE A 1 151 ? 1.943 31.058 44.130 1.00 16.19 541 PHE A CA 1
ATOM 855 C C . PHE A 1 151 ? 2.254 31.123 45.601 1.00 17.11 541 PHE A C 1
ATOM 856 O O . PHE A 1 151 ? 2.390 32.190 46.180 1.00 18.36 541 PHE A O 1
ATOM 864 N N . LEU A 1 152 ? 2.402 29.947 46.179 1.00 16.50 542 LEU A N 1
ATOM 865 C CA . LEU A 1 152 ? 2.828 29.801 47.555 1.00 18.59 542 LEU A CA 1
ATOM 866 C C . LEU A 1 152 ? 3.900 28.703 47.536 1.00 17.74 542 LEU A C 1
ATOM 867 O O . LEU A 1 152 ? 3.586 27.545 47.237 1.00 17.50 542 LEU A O 1
ATOM 872 N N . THR A 1 153 ? 5.158 29.059 47.808 1.00 17.03 543 THR A N 1
ATOM 873 C CA . THR A 1 153 ? 6.247 28.116 47.649 1.00 15.66 543 THR A CA 1
ATOM 874 C C . THR A 1 153 ? 7.011 28.049 48.966 1.00 20.09 543 THR A C 1
ATOM 875 O O . THR A 1 153 ? 7.404 29.069 49.518 1.00 19.94 543 THR A O 1
ATOM 879 N N . VAL A 1 154 ? 7.158 26.826 49.476 1.00 16.46 544 VAL A N 1
ATOM 880 C CA . VAL A 1 154 ? 7.744 26.570 50.801 1.00 17.67 544 VAL A CA 1
ATOM 881 C C . VAL A 1 154 ? 8.916 25.605 50.681 1.00 15.47 544 VAL A C 1
ATOM 882 O O . VAL A 1 154 ? 9.040 24.877 49.702 1.00 16.42 544 VAL A O 1
ATOM 886 N N . PRO A 1 155 ? 9.803 25.590 51.689 1.00 15.12 545 PRO A N 1
ATOM 887 C CA . PRO A 1 155 ? 10.966 24.714 51.614 1.00 16.69 545 PRO A CA 1
ATOM 888 C C . PRO A 1 155 ? 10.703 23.295 52.076 1.00 13.88 545 PRO A C 1
ATOM 889 O O . PRO A 1 155 ? 9.883 23.093 52.971 1.00 15.92 545 PRO A O 1
ATOM 893 N N . VAL A 1 156 ? 11.390 22.337 51.459 1.00 15.88 546 VAL A N 1
ATOM 894 C CA . VAL A 1 156 ? 11.354 20.948 51.873 1.00 14.28 546 VAL A CA 1
ATOM 895 C C . VAL A 1 156 ? 12.724 20.585 52.434 1.00 14.72 546 VAL A C 1
ATOM 896 O O . VAL A 1 156 ? 13.701 20.499 51.666 1.00 15.85 546 VAL A O 1
ATOM 900 N N . PHE A 1 157 ? 12.791 20.365 53.746 1.00 15.68 547 PHE A N 1
ATOM 901 C CA . PHE A 1 157 ? 14.013 19.924 54.407 1.00 16.61 547 PHE A CA 1
ATOM 902 C C . PHE A 1 157 ? 13.980 18.428 54.621 1.00 16.82 547 PHE A C 1
ATOM 903 O O . PHE A 1 157 ? 12.990 17.880 55.103 1.00 17.48 547 PHE A O 1
ATOM 911 N N . VAL A 1 158 ? 15.066 17.789 54.208 1.00 16.90 548 VAL A N 1
ATOM 912 C CA . VAL A 1 158 ? 15.251 16.354 54.345 1.00 16.28 548 VAL A CA 1
ATOM 913 C C . VAL A 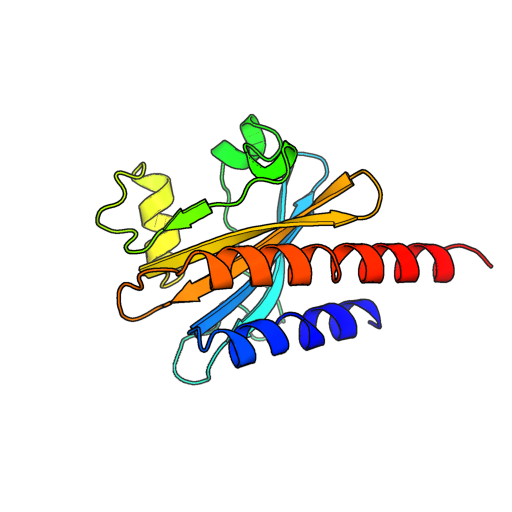1 158 ? 16.401 16.208 55.309 1.00 20.04 548 VAL A C 1
ATOM 914 O O . VAL A 1 158 ? 17.549 16.526 54.987 1.00 18.58 548 VAL A O 1
ATOM 918 N N . GLY A 1 159 ? 16.091 15.773 56.529 1.00 22.29 549 GLY A N 1
ATOM 919 C CA . GLY A 1 159 ? 17.118 15.728 57.545 1.00 24.77 549 GLY A CA 1
ATOM 920 C C . GLY A 1 159 ? 17.606 17.130 57.773 1.00 21.79 549 GLY A C 1
ATOM 921 O O . GLY A 1 159 ? 16.809 18.035 58.017 1.00 32.53 549 GLY A O 1
ATOM 922 N N . GLU A 1 160 ? 18.974 17.270 57.546 1.00 22.60 550 GLU A N 1
ATOM 923 C CA . GLU A 1 160 ? 19.450 18.617 57.804 1.00 24.29 550 GLU A CA 1
ATOM 924 C C . GLU A 1 160 ? 19.573 19.450 56.521 1.00 26.43 550 GLU A C 1
ATOM 925 O O . GLU A 1 160 ? 19.989 20.601 56.567 1.00 28.11 550 GLU A O 1
ATOM 931 N N . GLN A 1 161 ? 19.135 18.982 55.479 1.00 21.93 551 GLN A N 1
ATOM 932 C CA . GLN A 1 161 ? 19.392 19.613 54.189 1.00 21.24 551 GLN A CA 1
ATOM 933 C C . GLN A 1 161 ? 18.175 20.228 53.508 1.00 19.06 551 GLN A C 1
ATOM 934 O O . GLN A 1 161 ? 17.086 19.680 53.543 1.00 18.14 551 GLN A O 1
ATOM 940 N N . LEU A 1 162 ? 18.390 21.380 52.893 1.00 19.88 552 LEU A N 1
ATOM 941 C CA . LEU A 1 162 ? 17.387 21.994 52.017 1.00 19.70 552 LEU A CA 1
ATOM 942 C C . LEU A 1 162 ? 17.384 21.211 50.722 1.00 20.20 552 LEU A C 1
ATOM 943 O O . LEU A 1 162 ? 18.246 21.381 49.865 1.00 20.04 552 LEU A O 1
ATOM 948 N N . TRP A 1 163 ? 16.405 20.326 50.597 1.00 16.55 553 TRP A N 1
ATOM 949 C CA . TRP A 1 163 ? 16.367 19.364 49.524 1.00 15.56 553 TRP A CA 1
ATOM 950 C C . TRP A 1 163 ? 15.634 19.889 48.290 1.00 14.96 553 TRP A C 1
ATOM 951 O O . TRP A 1 163 ? 15.959 19.528 47.163 1.00 15.32 553 TRP A O 1
ATOM 962 N N . GLY A 1 164 ? 14.660 20.751 48.518 1.00 15.36 554 GLY A N 1
ATOM 963 C CA . GLY A 1 164 ? 13.832 21.194 47.411 1.00 17.64 554 GLY A CA 1
ATOM 964 C C . GLY A 1 164 ? 12.754 22.144 47.877 1.00 16.72 554 GLY A C 1
ATOM 965 O O . GLY A 1 164 ? 12.778 22.655 48.997 1.00 15.71 554 GLY A O 1
ATOM 966 N N . LEU A 1 165 ? 11.786 22.352 46.990 1.00 15.95 555 LEU A N 1
ATOM 967 C CA . LEU A 1 165 ? 10.673 23.260 47.191 1.00 15.50 555 LEU A CA 1
ATOM 968 C C . LEU A 1 165 ? 9.371 22.540 46.874 1.00 14.40 555 LEU A C 1
ATOM 969 O O . LEU A 1 165 ? 9.332 21.673 46.010 1.00 17.74 555 LEU A O 1
ATOM 974 N N . LEU A 1 166 ? 8.326 22.946 47.568 1.00 15.03 556 LEU A N 1
ATOM 975 C CA . LEU A 1 166 ? 6.950 22.503 47.327 1.00 15.69 556 LEU A CA 1
ATOM 976 C C . LEU A 1 166 ? 6.125 23.739 46.998 1.00 16.13 556 LEU A C 1
ATOM 977 O O . LEU A 1 166 ? 6.034 24.655 47.804 1.00 15.73 556 LEU A O 1
ATOM 982 N N . GLY A 1 167 ? 5.586 23.796 45.777 1.00 15.06 557 GLY A N 1
ATOM 983 C CA . GLY A 1 167 ? 4.828 24.951 45.329 1.00 16.46 557 GLY A CA 1
ATOM 984 C C . GLY A 1 167 ? 3.368 24.654 45.065 1.00 15.22 557 GLY A C 1
ATOM 985 O O . GLY A 1 167 ? 3.035 23.611 44.530 1.00 16.99 557 GLY A O 1
ATOM 986 N N . ALA A 1 168 ? 2.520 25.590 45.455 1.00 15.04 558 ALA A N 1
ATOM 987 C CA . ALA A 1 168 ? 1.094 25.581 45.158 1.00 14.06 558 ALA A CA 1
ATOM 988 C C . ALA A 1 168 ? 0.782 26.816 44.296 1.00 14.98 558 ALA A C 1
ATOM 989 O O . ALA A 1 168 ? 1.228 27.924 44.600 1.00 16.96 558 ALA A O 1
ATOM 991 N N . TYR A 1 169 ? 0.011 26.612 43.224 1.00 16.59 559 TYR A N 1
ATOM 992 C CA . TYR A 1 169 ? -0.168 27.630 42.183 1.00 17.05 559 TYR A CA 1
ATOM 993 C C . TYR A 1 169 ? -1.618 27.811 41.821 1.00 16.50 559 TYR A C 1
ATOM 994 O O . TYR A 1 169 ? -2.367 26.844 41.729 1.00 16.17 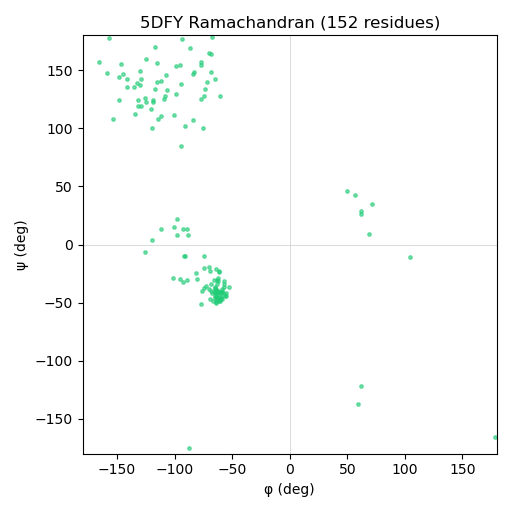559 TYR A O 1
ATOM 1003 N N . GLN A 1 170 ? -2.000 29.073 41.634 1.00 16.83 560 GLN A N 1
ATOM 1004 C CA . GLN A 1 170 ? -3.284 29.421 41.038 1.00 16.56 560 GLN A CA 1
ATOM 1005 C C . GLN A 1 170 ? -2.989 29.915 39.644 1.00 15.97 560 GLN A C 1
ATOM 1006 O O . GLN A 1 170 ? -2.116 30.747 39.457 1.00 17.59 560 GLN A O 1
ATOM 1012 N N . ASN A 1 171 ? -3.744 29.413 38.673 1.00 17.40 561 ASN A N 1
ATOM 1013 C CA . ASN A 1 171 ? -3.429 29.614 37.262 1.00 16.57 561 ASN A CA 1
ATOM 1014 C C . ASN A 1 171 ? -4.245 30.672 36.545 1.00 17.44 561 ASN A C 1
ATOM 1015 O O . ASN A 1 171 ? -3.756 31.268 35.588 1.00 20.69 561 ASN A O 1
ATOM 1020 N N . GLY A 1 172 ? -5.471 30.884 36.999 1.00 18.36 562 GLY A N 1
ATOM 1021 C CA . GLY A 1 172 ? -6.424 31.696 36.253 1.00 20.73 562 GLY A CA 1
ATOM 1022 C C . GLY A 1 172 ? -6.969 32.931 36.921 1.00 23.70 562 GLY A C 1
ATOM 1023 O O . GLY A 1 172 ? -7.837 33.605 36.353 1.00 23.99 562 GLY A O 1
ATOM 1024 N N . ALA A 1 173 ? -6.486 33.238 38.118 1.00 20.98 563 ALA A N 1
ATOM 1025 C CA . ALA A 1 173 ? -6.929 34.403 38.872 1.00 21.29 563 ALA A CA 1
ATOM 1026 C C . ALA A 1 173 ? -5.938 34.649 39.995 1.00 24.07 563 ALA A C 1
ATOM 1027 O O . ALA A 1 173 ? -5.238 33.727 40.427 1.00 21.11 563 ALA A O 1
ATOM 1029 N N . PRO A 1 174 ? -5.884 35.884 40.492 1.00 22.22 564 PRO A N 1
ATOM 1030 C CA . PRO A 1 174 ? -5.070 36.120 41.681 1.00 21.18 564 PRO A CA 1
ATOM 1031 C C . PRO A 1 174 ? -5.695 35.441 42.882 1.00 20.42 564 PRO A C 1
ATOM 1032 O O . PRO A 1 174 ? -6.863 35.037 42.861 1.00 23.16 564 PRO A O 1
ATOM 1036 N N . ARG A 1 175 ? -4.903 35.298 43.937 1.00 23.03 565 ARG A N 1
ATOM 1037 C CA . ARG A 1 175 ? -5.361 34.623 45.123 1.00 23.00 565 ARG A CA 1
ATOM 1038 C C . ARG A 1 175 ? -4.696 35.230 46.327 1.00 27.08 565 ARG A C 1
ATOM 1039 O O . ARG A 1 175 ? -3.468 35.224 46.409 1.00 31.74 565 ARG A O 1
ATOM 1047 N N . HIS A 1 176 ? -5.492 35.689 47.279 1.00 25.68 566 HIS A N 1
ATOM 1048 C CA . HIS A 1 176 ? -4.927 36.158 48.537 1.00 30.23 566 HIS A CA 1
ATOM 1049 C C . HIS A 1 176 ? -4.703 34.968 49.449 1.00 24.41 566 HIS A C 1
ATOM 1050 O O . HIS A 1 176 ? -5.662 34.400 49.960 1.00 27.72 566 HIS A O 1
ATOM 1057 N N . TRP A 1 177 ? -3.437 34.593 49.632 1.00 24.18 567 TRP A N 1
ATOM 1058 C CA . TRP A 1 177 ? -3.093 33.457 50.463 1.00 20.65 567 TRP A CA 1
ATOM 1059 C C . TRP A 1 177 ? -3.252 33.802 51.939 1.00 25.30 567 TRP A C 1
ATOM 1060 O O . TRP A 1 177 ? -2.722 34.811 52.389 1.00 31.19 567 TRP A O 1
ATOM 1071 N N . GLN A 1 178 ? -3.989 32.970 52.671 1.00 22.87 568 GLN A N 1
ATOM 1072 C CA . GLN A 1 178 ? -4.250 33.208 54.083 1.00 20.96 568 GLN A CA 1
ATOM 1073 C C . GLN A 1 178 ? -3.074 32.705 54.906 1.00 22.81 568 GLN A C 1
ATOM 1074 O O . GLN A 1 178 ? -2.423 31.742 54.536 1.00 21.09 568 GLN A O 1
ATOM 1080 N N . ALA A 1 179 ? -2.813 33.369 56.027 1.00 22.52 569 ALA A N 1
ATOM 1081 C CA . ALA A 1 179 ? -1.715 32.986 56.906 1.00 21.91 569 ALA A CA 1
ATOM 1082 C C . ALA A 1 179 ? -1.800 31.510 57.280 1.00 19.72 569 ALA A C 1
ATOM 1083 O O . ALA A 1 179 ? -0.781 30.830 57.400 1.00 20.57 569 ALA A O 1
ATOM 1085 N N . ARG A 1 180 ? -3.022 31.020 57.461 1.00 19.70 570 ARG A N 1
ATOM 1086 C CA . ARG A 1 180 ? -3.243 29.624 57.819 1.00 21.07 570 ARG A CA 1
ATOM 1087 C C . ARG A 1 180 ? -2.761 28.691 56.713 1.00 20.03 570 ARG A C 1
ATOM 1088 O O . ARG A 1 180 ? -2.093 27.691 56.978 1.00 20.80 570 ARG A O 1
ATOM 1096 N N . GLU A 1 181 ? -3.105 29.024 55.473 1.00 19.19 571 GLU A N 1
ATOM 1097 C CA . GLU A 1 181 ? -2.704 28.214 54.318 1.00 18.07 571 GLU A CA 1
ATOM 1098 C C . GLU A 1 181 ? -1.184 28.122 54.221 1.00 18.71 571 GLU A C 1
ATOM 1099 O O . GLU A 1 181 ? -0.624 27.059 53.903 1.00 18.26 571 GLU A O 1
ATOM 1105 N N . ILE A 1 182 ? -0.508 29.244 54.459 1.00 18.79 572 ILE A N 1
ATOM 1106 C CA . ILE A 1 182 ? 0.951 29.276 54.478 1.00 17.43 572 ILE A CA 1
ATOM 1107 C C . ILE A 1 182 ? 1.454 28.330 55.558 1.00 17.92 572 ILE A C 1
ATOM 1108 O O . ILE A 1 182 ? 2.377 27.533 55.333 1.00 18.08 572 ILE A O 1
ATOM 1113 N N . HIS A 1 183 ? 0.848 28.415 56.738 1.00 18.35 573 HIS A N 1
ATOM 1114 C CA . HIS A 1 183 ? 1.297 27.576 57.854 1.00 17.44 573 HIS A CA 1
ATOM 1115 C C . HIS A 1 183 ? 1.078 26.099 57.560 1.00 18.29 573 HIS A C 1
ATOM 1116 O O . HIS A 1 183 ? 1.898 25.253 57.920 1.00 17.66 573 HIS A O 1
ATOM 1123 N N . LEU A 1 184 ? -0.043 25.790 56.914 1.00 18.04 574 LEU A N 1
ATOM 1124 C CA . LEU A 1 184 ? -0.373 24.415 56.582 1.00 18.86 574 LEU A CA 1
ATOM 1125 C C . LEU A 1 184 ? 0.611 23.850 55.558 1.00 17.89 574 LEU A C 1
ATOM 1126 O O . LEU A 1 184 ? 1.137 22.758 55.726 1.00 18.15 574 LEU A O 1
ATOM 1131 N N . LEU A 1 185 ? 0.867 24.592 54.489 1.00 16.33 575 LEU A N 1
ATOM 1132 C CA . LEU A 1 185 ? 1.752 24.072 53.449 1.00 15.40 575 LEU A CA 1
ATOM 1133 C C . LEU A 1 185 ? 3.163 23.887 54.002 1.00 17.29 575 LEU A C 1
ATOM 1134 O O . LEU A 1 185 ? 3.860 22.929 53.662 1.00 15.62 575 LEU A O 1
ATOM 1139 N N . HIS A 1 186 ? 3.570 24.798 54.880 1.00 16.33 576 HIS A N 1
ATOM 1140 C CA . HIS A 1 186 ? 4.868 24.697 55.544 1.00 16.24 576 HIS A CA 1
ATOM 1141 C C . HIS A 1 186 ? 4.996 23.343 56.264 1.00 15.99 576 HIS A C 1
ATOM 1142 O O . HIS A 1 186 ? 6.022 22.670 56.153 1.00 16.77 576 HIS A O 1
ATOM 1149 N N . GLN A 1 187 ? 3.944 22.929 56.967 1.00 17.45 577 GLN A N 1
ATOM 1150 C CA . GLN A 1 187 ? 3.989 21.644 57.666 1.00 16.70 577 GLN A CA 1
ATOM 1151 C C . GLN A 1 187 ? 3.872 20.439 56.721 1.00 16.03 577 GLN A C 1
ATOM 1152 O O . GLN A 1 187 ? 4.493 19.405 56.961 1.00 16.44 577 GLN A O 1
ATOM 1158 N N . ILE A 1 188 ? 3.057 20.552 55.676 1.00 15.50 578 ILE A N 1
ATOM 1159 C CA . ILE A 1 188 ? 2.983 19.470 54.696 1.00 15.83 578 ILE A CA 1
ATOM 1160 C C . ILE A 1 188 ? 4.372 19.232 54.098 1.00 16.65 578 ILE A C 1
ATOM 1161 O O . ILE A 1 188 ? 4.803 18.086 53.886 1.00 15.97 578 ILE A O 1
ATOM 1166 N N . ALA A 1 189 ? 5.102 20.309 53.841 1.00 16.48 579 ALA A N 1
ATOM 1167 C CA . ALA A 1 189 ? 6.449 20.161 53.314 1.00 14.74 579 ALA A CA 1
ATOM 1168 C C . ALA A 1 189 ? 7.404 19.544 54.352 1.00 14.66 579 ALA A C 1
ATOM 1169 O O . ALA A 1 189 ? 8.218 18.708 54.009 1.00 15.43 579 ALA A O 1
ATOM 1171 N N . ASN A 1 190 ? 7.280 19.944 55.614 1.00 16.60 580 ASN A N 1
ATOM 1172 C CA . ASN A 1 190 ? 8.073 19.305 56.672 1.00 16.31 580 ASN A CA 1
ATOM 1173 C C . ASN A 1 190 ? 7.835 17.791 56.682 1.00 15.50 580 ASN A C 1
ATOM 1174 O O . ASN A 1 190 ? 8.765 16.999 56.777 1.00 16.40 580 ASN A O 1
ATOM 1179 N N . GLN A 1 191 ? 6.578 17.397 56.565 1.00 16.95 581 GLN A N 1
ATOM 1180 C CA A GLN A 1 191 ? 6.249 15.986 56.644 0.49 16.37 581 GLN A CA 1
ATOM 1181 C CA B GLN A 1 191 ? 6.204 15.982 56.595 0.51 16.37 581 GLN A CA 1
ATOM 1182 C C . GLN A 1 191 ? 6.734 15.251 55.372 1.00 15.98 581 GLN A C 1
ATOM 1183 O O . GLN A 1 191 ? 7.192 14.115 55.454 1.00 17.94 581 GLN A O 1
ATOM 1194 N N . LEU A 1 192 ? 6.686 15.911 54.221 1.00 16.35 582 LEU A N 1
ATOM 1195 C CA . LEU A 1 192 ? 7.243 15.344 52.997 1.00 15.82 582 LEU A CA 1
ATOM 1196 C C . LEU A 1 192 ? 8.736 15.069 53.169 1.00 17.63 582 LEU A C 1
ATOM 1197 O O . LEU A 1 192 ? 9.245 14.017 52.781 1.00 16.79 582 LEU A O 1
ATOM 1202 N N . GLY A 1 193 ? 9.452 16.039 53.739 1.00 16.71 583 GLY A N 1
ATOM 1203 C CA . GLY A 1 193 ? 10.882 15.909 53.908 1.00 16.44 583 GLY A CA 1
ATOM 1204 C C . GLY A 1 193 ? 11.244 14.747 54.821 1.00 16.05 583 GLY A C 1
ATOM 1205 O O . GLY A 1 193 ? 12.209 14.013 54.570 1.00 16.29 583 GLY A O 1
ATOM 1206 N N . VAL A 1 194 ? 10.478 14.586 55.899 1.00 17.07 584 VAL A N 1
ATOM 1207 C CA . VAL A 1 194 ? 10.672 13.449 56.797 1.00 17.35 584 VAL A CA 1
ATOM 1208 C C . VAL A 1 194 ? 10.379 12.134 56.074 1.00 17.66 584 VAL A C 1
ATOM 1209 O O . VAL A 1 194 ? 11.109 11.172 56.239 1.00 18.26 584 VAL A O 1
ATOM 1213 N N . ALA A 1 195 ? 9.325 12.085 55.256 1.00 17.51 585 ALA A N 1
ATOM 1214 C CA . ALA A 1 195 ? 9.024 10.866 54.502 1.00 17.27 585 ALA A CA 1
ATOM 1215 C C . ALA A 1 195 ? 10.150 10.522 53.546 1.00 18.41 585 ALA A C 1
ATOM 1216 O O . ALA A 1 195 ? 10.503 9.360 53.390 1.00 18.11 585 ALA A O 1
ATOM 1218 N N . VAL A 1 196 ? 10.706 11.525 52.867 1.00 16.80 586 VAL A N 1
ATOM 1219 C CA . VAL A 1 196 ? 11.817 11.285 51.970 1.00 15.71 586 VAL A CA 1
ATOM 1220 C C . VAL A 1 196 ? 13.024 10.749 52.744 1.00 16.47 586 VAL A C 1
ATOM 1221 O O . VAL A 1 196 ? 13.641 9.777 52.336 1.00 17.48 586 VAL A O 1
ATOM 1225 N N . TYR A 1 197 ? 13.339 11.355 53.884 1.00 16.77 587 TYR A N 1
ATOM 1226 C CA . TYR A 1 197 ? 14.524 10.913 54.606 1.00 14.55 587 TYR A CA 1
ATOM 1227 C C . TYR A 1 197 ? 14.326 9.494 55.148 1.00 14.68 587 TYR A C 1
ATOM 1228 O O . TYR A 1 197 ? 15.239 8.684 55.073 1.00 16.86 587 TYR A O 1
ATOM 1237 N N . GLN A 1 198 ? 13.130 9.218 55.673 1.00 15.48 588 GLN A N 1
ATOM 1238 C CA . GLN A 1 198 ? 12.803 7.882 56.171 1.00 17.12 588 GLN A CA 1
ATOM 1239 C C . GLN A 1 198 ? 12.993 6.843 55.060 1.00 17.80 588 GLN A C 1
ATOM 1240 O O . GLN A 1 198 ? 13.561 5.768 55.285 1.00 17.77 588 GLN A O 1
ATOM 1246 N N . ALA A 1 199 ? 12.544 7.178 53.858 1.00 17.92 589 ALA A N 1
ATOM 1247 C CA . ALA A 1 199 ? 12.657 6.260 52.721 1.00 19.26 589 ALA A CA 1
ATOM 1248 C C . ALA A 1 199 ? 14.117 6.026 52.392 1.00 19.69 589 ALA A C 1
ATOM 1249 O O . ALA A 1 199 ? 14.514 4.905 52.076 1.00 21.57 589 ALA A O 1
ATOM 1251 N N . GLN A 1 200 ? 14.925 7.079 52.456 1.00 18.05 590 GLN A N 1
ATOM 1252 C CA . GLN A 1 200 ? 16.346 6.945 52.164 1.00 18.99 590 GLN A CA 1
ATOM 1253 C C . GLN A 1 200 ? 17.020 6.048 53.194 1.00 17.99 590 GLN A C 1
ATOM 1254 O O . GLN A 1 200 ? 17.831 5.197 52.851 1.00 18.84 590 GLN A O 1
ATOM 1260 N N . LEU A 1 201 ? 16.701 6.251 54.465 1.00 15.51 591 LEU A N 1
ATOM 1261 C CA . LEU A 1 201 ? 17.316 5.478 55.529 1.00 16.27 591 LEU A CA 1
ATOM 1262 C C . LEU A 1 201 ? 17.038 3.993 55.326 1.00 21.23 591 LEU A C 1
ATOM 1263 O O . LEU A 1 201 ? 17.906 3.161 55.559 1.00 22.41 591 LEU A O 1
ATOM 1268 N N . LEU A 1 202 ? 15.818 3.660 54.922 1.00 20.44 592 LEU A N 1
ATOM 1269 C CA . LEU A 1 202 ? 15.459 2.262 54.722 1.00 19.89 592 LEU A CA 1
ATOM 1270 C C . LEU A 1 202 ? 16.047 1.707 53.425 1.00 23.00 592 LEU A C 1
ATOM 1271 O O . LEU A 1 202 ? 16.540 0.575 53.399 1.00 27.05 592 LEU A O 1
ATOM 1276 N N . ALA A 1 203 ? 16.030 2.494 52.362 1.00 20.19 593 ALA A N 1
ATOM 1277 C CA . ALA A 1 203 ? 16.488 2.006 51.067 1.00 22.31 593 ALA A CA 1
ATOM 1278 C C . ALA A 1 203 ? 17.984 1.749 51.022 1.00 23.77 593 ALA A C 1
ATOM 1279 O O . ALA A 1 203 ? 18.441 0.823 50.355 1.00 26.89 593 ALA A O 1
ATOM 1281 N N . ARG A 1 204 ? 18.753 2.558 51.745 1.00 21.42 594 ARG A N 1
ATOM 1282 C CA A ARG A 1 204 ? 20.199 2.548 51.569 0.42 20.34 594 ARG A CA 1
ATOM 1283 C CA B ARG A 1 204 ? 20.205 2.571 51.594 0.58 20.35 594 ARG A CA 1
ATOM 1284 C C . ARG A 1 204 ? 20.941 1.768 52.656 1.00 19.15 594 ARG A C 1
ATOM 1285 O O . ARG A 1 204 ? 22.167 1.672 52.628 1.00 21.51 594 ARG A O 1
ATOM 1300 N N . PHE A 1 205 ? 20.215 1.196 53.609 1.00 19.93 595 PHE A N 1
ATOM 1301 C CA . PHE A 1 205 ? 20.887 0.411 54.640 1.00 20.55 595 PHE A CA 1
ATOM 1302 C C . PHE A 1 205 ? 20.210 -0.928 54.830 1.00 29.81 595 PHE A C 1
ATOM 1303 O O . PHE A 1 205 ? 19.044 -0.989 55.196 1.00 31.38 595 PHE A O 1
ATOM 1311 N N . GLN A 1 206 ? 20.980 -1.990 54.593 1.00 34.51 596 GLN A N 1
ATOM 1312 C CA . GLN A 1 206 ? 20.479 -3.367 54.613 1.00 48.15 596 GLN A CA 1
ATOM 1313 C C . GLN A 1 206 ? 19.346 -3.520 53.604 1.00 58.72 596 GLN A C 1
ATOM 1314 O O . GLN A 1 206 ? 19.535 -3.268 52.407 1.00 57.06 596 GLN A O 1
#

Radius of gyration: 15.03 Å; Cα contacts (8 Å, |Δi|>4): 275; chains: 1; bounding box: 33×47×30 Å

Solvent-accessible surface area: 9083 Å² total; per-residue (Å²): 82,87,60,73,74,38,3,107,64,14,0,62,85,0,70,151,92,7,87,7,21,1,0,1,0,16,80,20,48,137,89,65,37,10,77,9,18,24,23,5,34,26,186,143,35,140,69,25,86,68,171,127,98,86,37,37,106,36,136,28,82,150,26,65,136,51,93,0,6,106,14,130,100,95,71,27,45,39,14,26,26,2,79,111,41,77,47,96,104,86,47,23,82,26,2,133,134,4,68,4,76,0,12,0,14,0,3,0,31,10,45,162,118,17,32,0,13,0,1,0,12,31,10,53,48,71,41,146,13,84,62,157,16,45,115,60,0,44,86,16,0,48,126,4,0,104,33,0,94,92,24,63,93,127,84,212,147,201

CATH classification: 3.30.450.40

Nearest PDB structures (foldseek):
  5m82-assembly1_A  TM=9.273E-01  e=3.647E-27  Synechocystis sp. PCC 6803 substr. Kazusa
  5zoh-assembly1_A  TM=9.377E-01  e=1.640E-19  Nostoc sp. PCC 7120 = FACHB-418
  3w2z-assembly1_A-2  TM=9.109E-01  e=1.261E-18  Nostoc sp. PCC 7120 = FACHB-418
  6oap-assembly1_B  TM=9.170E-01  e=7.019E-17  [Leptolyngbya] sp. JSC-1
  6ob8-assembly1_A  TM=9.135E-01  e=9.562E-17  [Leptolyngbya] sp. JSC-1

Organism: Synechocystis sp. (strain ATCC 27184 / PCC 6803 / Kazusa) (NCBI:txid1111708)